Protein AF-A0A3D4CLG0-F1 (afdb_monomer_lite)

pLDDT: mean 77.03, std 14.34, range [45.66, 92.31]

Sequence (48 aa):
MSNHKYIVTGIGTDVGKTIVSAILAEKLKADYWKPVQAGNEQTDSNTV

Secondary structure (DSSP, 8-state):
----------SSTTSSHHHHHHHHHHHHTPPP--S---S-TTSS----

Structure (mmCIF, N/CA/C/O backbone):
data_AF-A0A3D4CLG0-F1
#
_entry.id   AF-A0A3D4CLG0-F1
#
loop_
_atom_site.group_PDB
_atom_site.id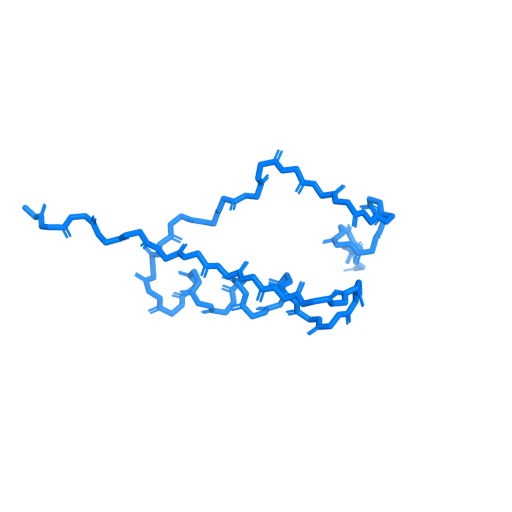
_atom_site.type_symbol
_atom_site.label_atom_id
_atom_site.label_alt_id
_atom_site.label_comp_id
_atom_site.label_asym_id
_atom_site.label_entity_id
_atom_site.label_seq_id
_atom_site.pdbx_PDB_ins_code
_atom_site.Cartn_x
_atom_site.Cartn_y
_atom_site.Cartn_z
_atom_site.occupancy
_atom_site.B_iso_or_equiv
_atom_site.auth_seq_id
_atom_site.auth_comp_id
_atom_site.auth_asym_id
_atom_site.auth_atom_id
_atom_site.pdbx_PDB_model_num
ATOM 1 N N . MET A 1 1 ? -23.081 4.193 9.800 1.00 54.22 1 MET A N 1
ATOM 2 C CA . MET A 1 1 ? -21.666 4.546 9.550 1.00 54.22 1 MET A CA 1
ATOM 3 C C . MET A 1 1 ? -21.502 4.969 8.100 1.00 54.22 1 MET A C 1
ATOM 5 O O . MET A 1 1 ? -21.904 4.218 7.222 1.00 54.22 1 MET A O 1
ATOM 9 N N . SER A 1 2 ? -20.926 6.140 7.842 1.00 61.25 2 SER A N 1
ATOM 10 C CA . SER A 1 2 ? -20.467 6.540 6.506 1.00 61.25 2 SER A CA 1
ATOM 11 C C . SER A 1 2 ? -19.213 5.743 6.139 1.00 61.25 2 SER A C 1
ATOM 13 O O . SER A 1 2 ? -18.187 5.872 6.811 1.00 61.25 2 SER A O 1
ATOM 15 N N . ASN A 1 3 ? -19.307 4.900 5.111 1.00 78.38 3 ASN A N 1
ATOM 16 C CA 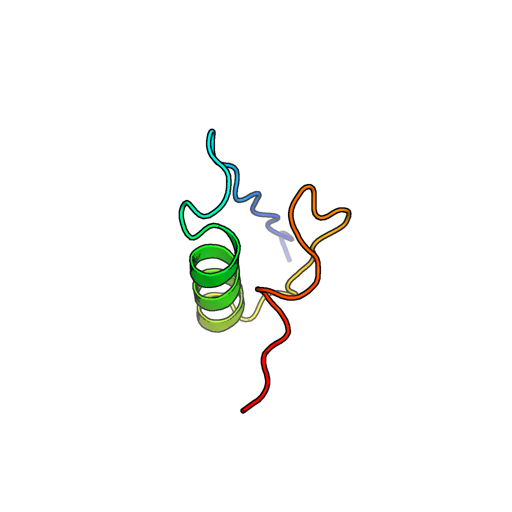. ASN A 1 3 ? -18.203 4.056 4.663 1.00 78.38 3 ASN A CA 1
ATOM 17 C C . ASN A 1 3 ? -17.337 4.837 3.661 1.00 78.38 3 ASN A C 1
ATOM 19 O O . ASN A 1 3 ? -17.752 5.057 2.522 1.00 78.38 3 ASN A O 1
ATOM 23 N N . HIS A 1 4 ? -16.171 5.311 4.101 1.00 82.31 4 HIS A N 1
ATOM 24 C CA . HIS A 1 4 ? -15.279 6.133 3.284 1.00 82.31 4 HIS A CA 1
ATOM 25 C C . HIS A 1 4 ? -14.345 5.238 2.467 1.00 82.31 4 HIS A C 1
ATOM 27 O O . HIS A 1 4 ? -13.638 4.404 3.025 1.00 82.31 4 HIS A O 1
ATOM 33 N N . LYS A 1 5 ? -14.344 5.413 1.140 1.00 87.81 5 LYS A N 1
ATOM 34 C CA . LYS A 1 5 ? -13.448 4.701 0.222 1.00 87.81 5 LYS A CA 1
ATOM 35 C C . LYS A 1 5 ? -12.399 5.666 -0.311 1.00 87.81 5 LYS A C 1
ATOM 37 O O . LYS A 1 5 ? -12.748 6.705 -0.866 1.00 87.81 5 LYS A O 1
ATOM 42 N N . TYR A 1 6 ? -11.133 5.301 -0.162 1.00 88.44 6 TYR A N 1
ATOM 43 C CA . TYR A 1 6 ? -9.997 6.073 -0.654 1.00 88.44 6 TYR A CA 1
ATOM 44 C C . TYR A 1 6 ? -9.373 5.360 -1.850 1.00 88.44 6 TYR A C 1
ATOM 46 O O . TYR A 1 6 ? -9.250 4.137 -1.850 1.00 88.44 6 TYR A O 1
ATOM 54 N N . ILE A 1 7 ? -8.979 6.125 -2.868 1.00 89.94 7 ILE A N 1
ATOM 55 C CA . ILE A 1 7 ? -8.281 5.608 -4.048 1.00 89.94 7 ILE A CA 1
ATOM 56 C C . ILE A 1 7 ? -6.903 6.255 -4.098 1.00 89.94 7 ILE A C 1
ATOM 58 O O . ILE A 1 7 ? -6.788 7.479 -4.148 1.00 89.94 7 ILE A O 1
ATOM 62 N N . VAL A 1 8 ? -5.861 5.425 -4.107 1.00 87.31 8 VAL A N 1
ATOM 63 C CA . VAL A 1 8 ? -4.471 5.858 -4.268 1.00 87.31 8 VAL A CA 1
ATOM 64 C C . VAL A 1 8 ? -4.059 5.615 -5.720 1.00 87.31 8 VAL A C 1
ATOM 66 O O . VAL A 1 8 ? -4.007 4.474 -6.176 1.00 87.31 8 VAL A O 1
ATOM 69 N N . THR A 1 9 ? -3.781 6.690 -6.459 1.00 89.31 9 THR A N 1
ATOM 70 C CA . THR A 1 9 ? -3.338 6.654 -7.864 1.00 89.31 9 THR A CA 1
ATOM 71 C C . THR A 1 9 ? -1.954 7.289 -8.020 1.00 89.31 9 THR A C 1
ATOM 73 O O . THR A 1 9 ? -1.469 7.969 -7.119 1.00 89.31 9 THR A O 1
ATOM 76 N N . GLY A 1 10 ? -1.296 7.068 -9.156 1.00 86.00 10 GLY A N 1
ATOM 77 C CA . GLY A 1 10 ? -0.003 7.676 -9.463 1.00 86.00 10 GLY A CA 1
ATOM 78 C C . GLY A 1 10 ? 0.467 7.359 -10.879 1.00 86.00 10 GLY A C 1
ATOM 79 O O . GLY A 1 10 ? 0.229 6.264 -11.387 1.00 86.00 10 GLY A O 1
ATOM 80 N N . ILE A 1 11 ? 1.142 8.334 -11.488 1.00 86.31 11 ILE A N 1
ATOM 81 C CA . ILE A 1 11 ? 1.447 8.397 -12.927 1.00 86.31 11 ILE A CA 1
ATOM 82 C C . ILE A 1 11 ? 2.554 7.442 -13.400 1.00 86.31 11 ILE A C 1
ATOM 84 O O . ILE A 1 11 ? 2.606 7.118 -14.580 1.00 86.31 11 ILE A O 1
ATOM 88 N N . GLY A 1 12 ? 3.433 6.994 -12.500 1.00 79.75 12 GLY A N 1
ATOM 89 C CA . GLY A 1 12 ? 4.572 6.130 -12.827 1.00 79.75 12 GLY A CA 1
ATOM 90 C C . GLY A 1 12 ? 4.484 4.756 -12.169 1.00 79.75 12 GLY A C 1
ATOM 91 O O . GLY A 1 12 ? 3.820 4.583 -11.144 1.00 79.75 12 GLY A O 1
ATOM 92 N N . THR A 1 13 ? 5.169 3.767 -12.734 1.00 80.56 13 THR A N 1
ATOM 93 C CA . THR A 1 13 ? 5.476 2.500 -12.053 1.00 80.56 13 THR A CA 1
ATOM 94 C C . THR A 1 13 ? 6.509 2.741 -10.953 1.00 80.56 13 THR A C 1
ATOM 96 O O . THR A 1 13 ? 7.288 3.681 -11.046 1.00 80.56 13 THR A O 1
ATOM 99 N N . ASP A 1 14 ? 6.489 1.931 -9.894 1.00 78.62 14 ASP A N 1
ATOM 100 C CA . ASP A 1 14 ? 7.471 1.988 -8.792 1.00 78.62 14 ASP A CA 1
ATOM 101 C C . ASP A 1 14 ? 7.554 3.312 -7.995 1.00 78.62 14 ASP A C 1
ATOM 103 O O . ASP A 1 14 ? 8.403 3.505 -7.138 1.00 78.62 14 ASP A O 1
ATOM 107 N N . VAL A 1 15 ? 6.598 4.227 -8.178 1.00 85.25 15 VAL A N 1
ATOM 108 C CA . VAL A 1 15 ? 6.527 5.496 -7.419 1.00 85.25 15 VAL A CA 1
ATOM 109 C C . VAL A 1 15 ? 6.049 5.333 -5.961 1.00 85.25 15 VAL A C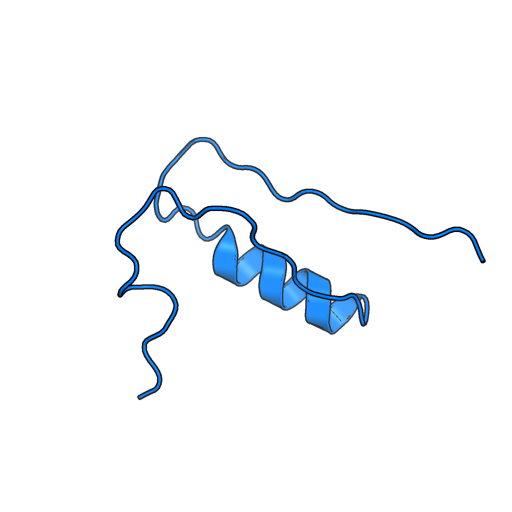 1
ATOM 111 O O . VAL A 1 15 ? 5.621 6.300 -5.339 1.00 85.25 15 VAL A O 1
ATOM 114 N N . GLY A 1 16 ? 6.036 4.111 -5.417 1.00 84.56 16 GLY A N 1
ATOM 115 C CA . GLY A 1 16 ? 5.666 3.852 -4.017 1.00 84.56 16 GLY A CA 1
ATOM 116 C C . GLY A 1 16 ? 4.164 3.746 -3.710 1.00 84.56 16 GLY A C 1
ATOM 117 O O . GLY A 1 16 ? 3.779 3.767 -2.542 1.00 84.56 16 GLY A O 1
ATOM 118 N N . LYS A 1 17 ? 3.291 3.589 -4.719 1.00 88.50 17 LYS A N 1
ATOM 119 C CA . LYS A 1 17 ? 1.828 3.465 -4.512 1.00 88.50 17 LYS A CA 1
ATOM 120 C C . LYS A 1 17 ? 1.445 2.335 -3.548 1.00 88.50 17 LYS A C 1
ATOM 122 O O . LYS A 1 17 ? 0.530 2.524 -2.748 1.00 88.50 17 LYS A O 1
ATOM 127 N N . THR A 1 18 ? 2.128 1.186 -3.614 1.00 87.12 18 THR A N 1
ATOM 128 C CA . THR A 1 18 ? 1.871 0.049 -2.712 1.00 87.12 18 THR A CA 1
ATOM 129 C C . THR A 1 18 ? 2.153 0.432 -1.261 1.00 87.12 18 THR A C 1
ATOM 131 O O . THR A 1 18 ? 1.272 0.293 -0.419 1.00 87.12 18 THR A O 1
ATOM 134 N N . ILE A 1 19 ? 3.334 0.997 -0.990 1.00 88.06 19 ILE A N 1
ATOM 135 C CA . ILE A 1 19 ? 3.762 1.398 0.359 1.00 88.06 19 ILE A CA 1
ATOM 136 C C . ILE A 1 19 ? 2.805 2.442 0.941 1.00 88.06 19 ILE A C 1
ATOM 138 O O . ILE A 1 19 ? 2.301 2.274 2.048 1.00 88.06 19 ILE A O 1
ATOM 142 N N . VAL A 1 20 ? 2.490 3.491 0.177 1.00 90.44 20 VAL A N 1
ATOM 143 C CA . VAL A 1 20 ? 1.568 4.549 0.623 1.00 90.44 20 VAL A CA 1
ATOM 144 C C . VAL A 1 20 ? 0.187 3.980 0.942 1.00 90.44 20 VAL A C 1
ATOM 146 O O . VAL A 1 20 ? -0.405 4.325 1.963 1.00 90.44 20 VAL A O 1
ATOM 149 N N . SER A 1 21 ? -0.322 3.082 0.099 1.00 89.75 21 SER A N 1
ATOM 150 C CA . SER A 1 21 ? -1.631 2.468 0.321 1.00 89.75 21 SER A CA 1
ATOM 151 C C . SER A 1 21 ? -1.650 1.554 1.550 1.00 89.75 21 SER A C 1
ATOM 153 O O . SER A 1 21 ? -2.641 1.552 2.274 1.00 89.75 21 SER A O 1
ATOM 155 N N . ALA A 1 22 ? -0.564 0.819 1.815 1.00 88.38 22 ALA A N 1
ATOM 156 C CA . ALA A 1 22 ? -0.429 -0.021 3.005 1.00 88.38 22 ALA A CA 1
ATOM 157 C C . ALA A 1 22 ? -0.405 0.820 4.293 1.00 88.38 22 ALA A C 1
ATOM 159 O O . ALA A 1 22 ? -1.156 0.536 5.224 1.00 88.38 22 ALA A O 1
ATOM 160 N N . ILE A 1 23 ? 0.372 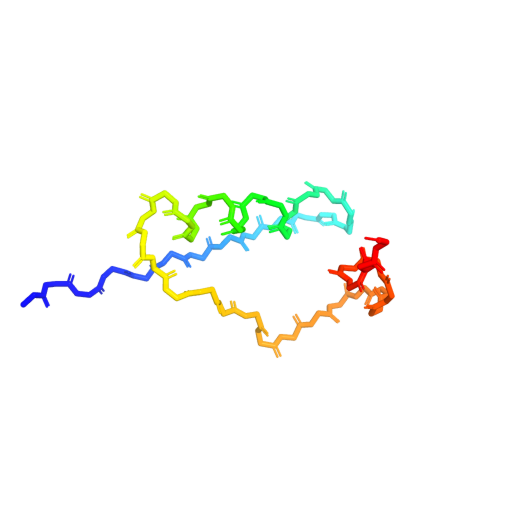1.910 4.311 1.00 91.06 23 ILE A N 1
ATOM 161 C CA . ILE A 1 23 ? 0.427 2.851 5.443 1.00 91.06 23 ILE A CA 1
ATOM 162 C C . ILE A 1 23 ? -0.954 3.463 5.711 1.00 91.06 23 ILE A C 1
ATOM 164 O O . ILE A 1 23 ? -1.381 3.574 6.861 1.00 91.06 23 ILE A O 1
ATOM 168 N N . LEU A 1 24 ? -1.674 3.863 4.659 1.00 90.19 24 LEU A N 1
ATOM 169 C CA . LEU A 1 24 ? -3.020 4.420 4.794 1.00 90.19 24 LEU A CA 1
ATOM 170 C C . LEU A 1 24 ? -4.014 3.385 5.327 1.00 90.19 24 LEU A C 1
ATOM 172 O O . LEU A 1 24 ? -4.802 3.717 6.210 1.00 90.19 24 LEU A O 1
ATOM 176 N N . ALA A 1 25 ? -3.961 2.146 4.833 1.00 90.94 25 ALA A N 1
ATOM 177 C CA . ALA A 1 25 ? -4.811 1.059 5.311 1.00 90.94 25 ALA A CA 1
ATOM 178 C C . ALA A 1 25 ? -4.578 0.778 6.804 1.00 90.94 25 ALA A C 1
ATOM 180 O O . ALA A 1 25 ? -5.540 0.741 7.573 1.00 90.94 25 ALA A O 1
ATOM 181 N N . GLU A 1 26 ? -3.316 0.693 7.241 1.00 90.81 26 GLU A N 1
ATOM 182 C CA . GLU A 1 26 ? -2.960 0.514 8.653 1.00 90.81 26 GLU A CA 1
ATOM 183 C C . GLU A 1 26 ? -3.454 1.688 9.510 1.00 90.81 26 GLU A C 1
ATOM 185 O O . GLU A 1 26 ? -4.139 1.497 10.519 1.00 90.81 26 GLU A O 1
ATOM 190 N N . LYS A 1 27 ? -3.164 2.925 9.089 1.00 92.31 27 LYS A N 1
ATOM 191 C CA . LYS A 1 27 ? -3.510 4.127 9.855 1.00 92.31 27 LYS A CA 1
ATOM 192 C C . LYS A 1 27 ? -5.019 4.318 9.997 1.00 92.31 27 LYS A C 1
ATOM 194 O O . LYS A 1 27 ? -5.476 4.784 11.041 1.00 92.31 27 LYS A O 1
ATOM 199 N N . LEU A 1 28 ? -5.775 3.983 8.954 1.00 90.38 28 LEU A N 1
ATOM 200 C CA . LEU A 1 28 ? -7.230 4.123 8.910 1.00 90.38 28 LEU A CA 1
ATOM 201 C C . LEU A 1 28 ? -7.967 2.883 9.424 1.00 90.38 28 LEU A C 1
ATOM 203 O O . LEU A 1 28 ? -9.190 2.932 9.543 1.00 90.38 28 LEU A O 1
ATOM 207 N N . LYS A 1 29 ? -7.250 1.793 9.735 1.00 89.06 29 LYS A N 1
ATOM 208 C CA . LYS A 1 29 ? -7.832 0.469 10.008 1.00 89.06 29 LYS A CA 1
A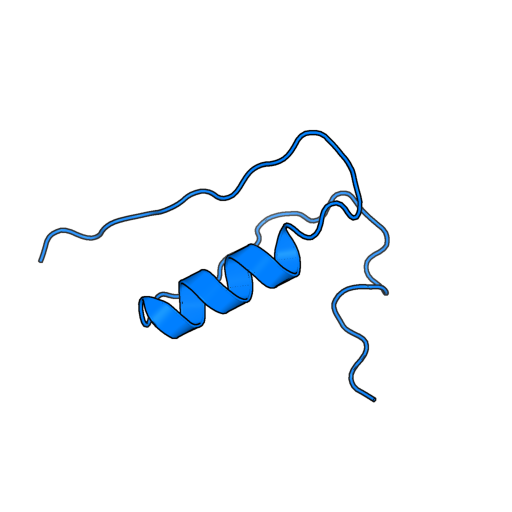TOM 209 C C . LYS A 1 29 ? -8.831 0.057 8.921 1.00 89.06 29 LYS A C 1
ATOM 211 O O . LYS A 1 29 ? -9.920 -0.430 9.217 1.00 89.06 29 LYS A O 1
ATOM 216 N N . ALA A 1 30 ? -8.470 0.333 7.674 1.00 86.38 30 ALA A N 1
ATOM 217 C CA . ALA A 1 30 ? -9.285 0.061 6.503 1.00 86.38 30 ALA A CA 1
ATOM 218 C C . ALA A 1 30 ? -8.774 -1.186 5.781 1.00 86.38 30 ALA A C 1
ATOM 220 O O . ALA A 1 30 ? -7.594 -1.526 5.862 1.00 86.38 30 ALA A O 1
ATOM 221 N N . ASP A 1 31 ? -9.655 -1.833 5.029 1.00 85.69 31 ASP A N 1
ATOM 222 C CA . ASP A 1 31 ? -9.265 -2.954 4.186 1.00 85.69 31 ASP A CA 1
ATOM 223 C C . ASP A 1 31 ? -8.423 -2.465 3.000 1.00 85.69 31 ASP A C 1
ATOM 225 O O . ASP A 1 31 ? -8.824 -1.570 2.247 1.00 85.69 31 ASP A O 1
ATOM 229 N N . TYR A 1 32 ? -7.248 -3.068 2.821 1.00 85.19 32 TYR A N 1
ATOM 230 C CA . TYR A 1 32 ? -6.423 -2.845 1.640 1.00 85.19 32 TYR A CA 1
ATOM 231 C C . TYR A 1 32 ? -6.979 -3.646 0.459 1.00 85.19 32 TYR A C 1
ATOM 233 O O . TYR A 1 32 ? -7.105 -4.867 0.530 1.00 85.19 32 TYR A O 1
ATOM 241 N N . TRP A 1 33 ? -7.281 -2.968 -0.650 1.00 81.81 33 TRP A N 1
ATOM 242 C CA . TRP A 1 33 ? -7.775 -3.609 -1.866 1.00 81.81 33 TRP A CA 1
ATOM 243 C C . TRP A 1 33 ? -6.987 -3.152 -3.093 1.00 81.81 33 TRP A C 1
ATOM 245 O O . TRP A 1 33 ? -6.916 -1.958 -3.392 1.00 81.81 33 TRP A O 1
ATOM 255 N N . LYS A 1 34 ? -6.419 -4.118 -3.822 1.00 80.31 34 LYS A N 1
ATOM 256 C CA . LYS A 1 34 ? -5.667 -3.905 -5.065 1.00 80.31 34 LYS A CA 1
ATOM 257 C C . LYS A 1 34 ? -6.245 -4.816 -6.161 1.00 80.31 34 LYS A C 1
ATOM 259 O O . LYS A 1 34 ? -5.941 -6.004 -6.158 1.00 80.31 34 LYS A O 1
ATOM 264 N N . PRO A 1 35 ? -7.096 -4.305 -7.071 1.00 71.19 35 PRO A N 1
ATOM 265 C CA . P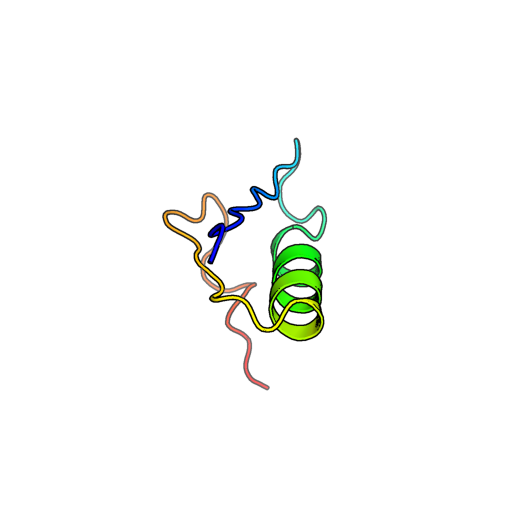RO A 1 35 ? -7.804 -5.147 -8.040 1.00 71.19 35 PRO A CA 1
ATOM 266 C C . PRO A 1 35 ? -6.901 -5.730 -9.125 1.00 71.19 35 PRO A C 1
ATOM 268 O O . PRO A 1 35 ? -7.072 -6.878 -9.514 1.00 71.19 35 PRO A O 1
ATOM 271 N N . VAL A 1 36 ? -5.980 -4.922 -9.651 1.00 65.75 36 VAL A N 1
ATOM 272 C CA . VAL A 1 36 ? -5.093 -5.290 -10.757 1.00 65.75 36 VAL A CA 1
ATOM 273 C C . VAL A 1 36 ? -3.783 -4.530 -10.578 1.00 65.75 36 VAL A C 1
ATOM 275 O O . VAL A 1 36 ? -3.785 -3.317 -10.356 1.00 65.75 36 VAL A O 1
ATOM 278 N N . GLN A 1 37 ? -2.664 -5.240 -10.673 1.00 66.94 37 GLN A N 1
ATOM 279 C CA . GLN A 1 37 ? -1.324 -4.668 -10.645 1.00 66.94 37 GLN A CA 1
ATOM 280 C C . GLN A 1 37 ? -0.739 -4.664 -12.058 1.00 66.94 37 GLN A C 1
ATOM 282 O O . GLN A 1 37 ? -0.441 -5.709 -12.617 1.00 66.94 37 GLN A O 1
ATOM 287 N N . ALA A 1 38 ? -0.560 -3.473 -12.633 1.00 60.19 38 ALA A N 1
ATOM 288 C CA . ALA A 1 38 ? 0.201 -3.284 -13.867 1.00 60.19 38 ALA A CA 1
ATOM 289 C C . ALA A 1 38 ? 1.668 -2.994 -13.501 1.00 60.19 38 ALA A C 1
ATOM 291 O O . ALA A 1 38 ? 2.073 -1.844 -13.334 1.00 60.19 38 ALA A O 1
ATOM 292 N N . GLY A 1 39 ? 2.436 -4.053 -13.260 1.00 60.50 39 GLY A N 1
ATOM 293 C CA . GLY A 1 39 ? 3.837 -4.030 -12.835 1.00 60.50 39 GLY A CA 1
ATOM 294 C C . GLY A 1 39 ? 4.277 -5.445 -12.459 1.00 60.50 39 GLY A C 1
ATOM 295 O O . GLY A 1 39 ? 3.420 -6.288 -12.219 1.00 60.50 39 GLY A O 1
ATOM 296 N N . ASN A 1 40 ? 5.581 -5.726 -12.430 1.00 55.53 40 ASN A N 1
ATOM 297 C CA . ASN A 1 40 ? 6.088 -7.071 -12.134 1.00 55.53 40 ASN A CA 1
ATOM 298 C C . ASN A 1 40 ? 5.508 -7.570 -10.789 1.00 55.53 40 ASN A C 1
ATOM 300 O O . ASN A 1 40 ? 5.632 -6.881 -9.777 1.00 55.53 40 ASN A O 1
ATOM 304 N N . GLU A 1 41 ? 4.847 -8.730 -10.771 1.00 56.72 41 GLU A N 1
ATOM 305 C CA . GLU A 1 41 ? 4.135 -9.263 -9.586 1.00 56.72 41 GLU A CA 1
ATOM 306 C C . GLU A 1 41 ? 5.083 -9.582 -8.415 1.00 56.72 41 GLU A C 1
ATOM 308 O O . GLU A 1 41 ? 4.675 -9.710 -7.263 1.00 56.72 41 GLU A O 1
ATOM 313 N N . GLN A 1 42 ? 6.379 -9.667 -8.710 1.00 56.19 42 GLN A N 1
ATOM 314 C CA . GLN A 1 42 ? 7.417 -10.120 -7.795 1.00 56.19 42 GLN A CA 1
ATOM 315 C C . GLN A 1 42 ? 7.927 -9.036 -6.829 1.00 56.19 42 GLN A C 1
ATOM 317 O O . GLN A 1 42 ? 8.569 -9.365 -5.836 1.00 56.19 42 GLN A O 1
ATOM 322 N N . THR A 1 43 ? 7.653 -7.752 -7.086 1.00 57.28 43 THR A N 1
ATOM 323 C CA . THR A 1 43 ? 8.223 -6.651 -6.286 1.00 57.28 43 THR A CA 1
ATOM 324 C C . THR A 1 43 ? 7.435 -6.360 -5.006 1.00 57.28 43 THR A C 1
ATOM 326 O O . THR A 1 43 ? 8.011 -5.874 -4.040 1.00 57.28 43 THR A O 1
ATOM 329 N N . ASP A 1 44 ? 6.136 -6.680 -4.974 1.00 55.66 44 ASP A N 1
ATOM 330 C CA . ASP A 1 44 ? 5.256 -6.371 -3.833 1.00 55.66 44 ASP A CA 1
ATOM 331 C C . ASP A 1 44 ? 5.120 -7.534 -2.824 1.00 55.66 44 ASP A C 1
ATOM 333 O O . ASP A 1 44 ? 4.590 -7.328 -1.737 1.00 55.66 44 ASP A O 1
ATOM 337 N N . SER A 1 45 ? 5.597 -8.744 -3.161 1.00 56.59 45 SER A N 1
ATOM 338 C CA . SER A 1 45 ? 5.462 -9.959 -2.327 1.00 56.59 45 SER A CA 1
ATOM 339 C C . SER A 1 45 ? 6.787 -10.510 -1.790 1.00 56.59 45 SER A C 1
ATOM 341 O O . SER A 1 45 ? 6.832 -11.659 -1.349 1.00 56.59 45 SER A O 1
ATOM 343 N N . ASN A 1 46 ? 7.873 -9.731 -1.809 1.00 51.50 46 ASN A N 1
ATOM 344 C CA . ASN A 1 46 ? 9.140 -10.184 -1.232 1.00 51.50 46 ASN A CA 1
ATOM 345 C C . ASN A 1 46 ? 9.030 -10.219 0.303 1.00 51.50 46 ASN A C 1
ATOM 347 O O . ASN A 1 46 ? 9.312 -9.246 0.997 1.00 51.50 46 ASN A O 1
ATOM 351 N N . THR A 1 47 ? 8.568 -11.359 0.813 1.00 45.66 47 THR A N 1
ATOM 352 C CA . THR A 1 47 ? 8.738 -11.770 2.204 1.00 45.66 47 THR A CA 1
ATOM 353 C C . THR A 1 47 ? 10.152 -12.333 2.300 1.00 45.66 47 THR A C 1
ATOM 355 O O . THR A 1 47 ? 10.392 -13.457 1.859 1.00 45.66 47 THR A O 1
ATOM 358 N N . VAL A 1 48 ? 11.093 -11.520 2.779 1.00 51.19 48 VAL A N 1
ATOM 359 C CA . VAL A 1 48 ? 12.377 -12.008 3.310 1.00 51.19 48 VAL A CA 1
ATOM 360 C C . VAL A 1 48 ? 12.229 -12.368 4.779 1.00 51.19 48 VAL A C 1
ATOM 362 O O . VAL A 1 48 ? 11.379 -11.740 5.450 1.00 51.19 48 VAL A O 1
#

Radius of gyration: 12.03 Å; chains: 1; bounding box: 34×20×24 Å

Foldseek 3Di:
DPDDDDDQDDDDPPPCSLVVQVVVCVVVVHDRDDPDDPDDPPPNPPPD